Protein AF-A0A940WEL1-F1 (afdb_monomer)

Secondary structure (DSSP, 8-state):
--HHHHHHHHHHHHHHTT-HHHHHHHHHHHHHHHHHHHHHHHTTSS-TTPPPPHHHHHHHHHHHHHHHHHHHHHHHHTT-HHHHHHHHHHHHHHHTTS-HHHHH---S--------------------------------------

Solvent-accessible surface area (backbone atoms only — not comparable to full-atom values): 9264 Å² total; per-residue (Å²): 134,57,68,72,57,50,49,55,50,50,32,52,48,23,58,73,69,65,36,64,58,53,30,50,41,37,50,51,50,56,48,52,49,51,51,50,42,52,50,34,34,71,71,66,78,37,61,89,89,58,76,77,53,65,71,57,48,50,51,51,53,49,52,53,44,51,54,39,56,54,48,28,56,52,26,50,75,69,73,35,58,75,58,24,56,50,42,52,53,32,39,59,57,54,51,75,75,46,60,74,76,59,77,80,63,72,90,70,88,81,80,87,77,83,76,77,87,78,84,84,78,87,85,78,86,82,86,80,80,85,86,81,81,83,86,86,82,87,77,92,82,88,80,81,89,135

Radius of gyration: 25.68 Å; Cα contacts (8 Å, |Δi|>4): 87; chains: 1; bounding box: 62×49×75 Å

Sequence (146 aa):
MGLKEQLQREMQTAAKERSSLALSALRMAVAAIRNREIEAVTRKEMPKGGTLPEEAILKVIATMVKQRRESIALYLQGNRPELAAKEEGEIAVLERFLPKDLGESSVRHGPCHESPHAEGGGPGRRQGGERDGQAPSCGIAVPGAA

Nearest PDB structures (foldseek):
  8xjg-assembly1_A  TM=9.424E-01  e=4.310E-05  Vibrio parahaemolyticus
  8xje-assembly3_C  TM=9.010E-01  e=5.629E-05  Campylobacter jejuni
  8xje-assembly1_A  TM=9.047E-01  e=5.938E-05  Campylobacter jejuni
  8xje-assembly4_D  TM=8.994E-01  e=6.608E-05  Campylobacter jejuni
  1ng6-assembly1_A  TM=9.298E-01  e=7.316E-04  Bacillus subtilis

Mean predicted aligned error: 14.6 Å

Structure (mmCIF, N/CA/C/O backbone):
data_AF-A0A940WEL1-F1
#
_entry.id   AF-A0A940WEL1-F1
#
loop_
_atom_site.group_PDB
_atom_site.id
_atom_site.type_symbol
_atom_site.label_atom_id
_atom_site.label_alt_id
_atom_site.label_comp_id
_atom_site.label_asym_id
_atom_site.label_entity_id
_atom_site.label_seq_id
_atom_site.pdbx_PDB_ins_code
_atom_site.Cartn_x
_atom_site.Cartn_y
_atom_site.Cartn_z
_atom_site.occupancy
_atom_site.B_iso_or_equiv
_atom_site.auth_seq_id
_atom_site.auth_comp_id
_atom_site.auth_asym_id
_atom_site.auth_atom_id
_atom_site.pdbx_PDB_model_num
ATOM 1 N N . MET A 1 1 ? -8.054 6.094 -20.162 1.00 57.31 1 MET A N 1
ATOM 2 C CA . MET A 1 1 ? -7.315 6.692 -19.026 1.00 57.31 1 MET A CA 1
ATOM 3 C C . MET A 1 1 ? -6.747 5.542 -18.223 1.00 57.31 1 MET A C 1
ATOM 5 O O . MET A 1 1 ? -7.514 4.632 -17.947 1.00 57.31 1 MET A O 1
ATOM 9 N N . GLY A 1 2 ? -5.449 5.543 -17.918 1.00 82.69 2 GLY A N 1
ATOM 10 C CA . GLY A 1 2 ? -4.821 4.421 -17.211 1.00 82.69 2 GLY A CA 1
ATOM 11 C C . GLY A 1 2 ? -5.139 4.409 -15.714 1.00 82.69 2 GLY A C 1
ATOM 12 O O . GLY A 1 2 ? -5.346 5.466 -15.110 1.00 82.69 2 GLY A O 1
ATOM 13 N N . LEU A 1 3 ? -5.116 3.226 -15.101 1.00 86.50 3 LEU A N 1
ATOM 14 C CA . LEU A 1 3 ? -5.416 3.015 -13.677 1.00 86.50 3 LEU A CA 1
ATOM 15 C C . LEU A 1 3 ? -4.587 3.904 -12.723 1.00 86.50 3 LEU A C 1
ATOM 17 O O . LEU A 1 3 ? -5.108 4.463 -11.757 1.00 86.50 3 LEU A O 1
ATOM 21 N N . LYS A 1 4 ? -3.298 4.116 -13.024 1.00 85.81 4 LYS A N 1
ATOM 22 C CA . LYS A 1 4 ? -2.409 5.022 -12.264 1.00 85.81 4 LYS A CA 1
ATOM 23 C C . LYS A 1 4 ? -2.940 6.455 -12.223 1.00 85.81 4 LYS A C 1
ATOM 25 O O . LYS A 1 4 ? -2.857 7.128 -11.198 1.00 85.81 4 LYS A O 1
ATOM 30 N N . GLU A 1 5 ? -3.470 6.926 -13.344 1.00 88.56 5 GLU A N 1
ATOM 31 C CA . GLU A 1 5 ? -3.986 8.283 -13.471 1.00 88.56 5 GLU A CA 1
ATOM 32 C C . GLU A 1 5 ? -5.339 8.429 -12.765 1.00 88.56 5 GLU A C 1
ATOM 34 O O . GLU A 1 5 ? -5.597 9.454 -12.138 1.00 88.56 5 GLU A O 1
ATOM 39 N N . GLN A 1 6 ? -6.172 7.382 -12.783 1.00 89.44 6 GLN A N 1
ATOM 40 C CA . GLN A 1 6 ? -7.408 7.331 -11.996 1.00 89.44 6 GLN A CA 1
ATOM 41 C C . GLN A 1 6 ? -7.121 7.449 -10.493 1.00 89.44 6 GLN A C 1
ATOM 43 O O . GLN A 1 6 ? -7.701 8.309 -9.835 1.00 89.44 6 GLN A O 1
ATOM 48 N N . LEU A 1 7 ? -6.157 6.685 -9.965 1.00 89.88 7 LEU A N 1
ATOM 49 C CA . LEU A 1 7 ? -5.740 6.777 -8.558 1.00 89.88 7 LEU A CA 1
ATOM 50 C C . LEU A 1 7 ? -5.268 8.187 -8.174 1.00 89.88 7 LEU A C 1
ATOM 52 O O . LEU A 1 7 ? -5.583 8.682 -7.093 1.00 89.88 7 LEU A O 1
ATOM 56 N N . GLN A 1 8 ? -4.535 8.864 -9.061 1.00 90.38 8 GLN A N 1
ATOM 57 C CA . GLN A 1 8 ? -4.076 10.235 -8.821 1.00 90.38 8 GLN A CA 1
ATOM 58 C C . GLN A 1 8 ? -5.214 11.259 -8.821 1.00 90.38 8 GLN A C 1
ATOM 60 O O . GLN A 1 8 ? -5.151 12.232 -8.064 1.00 90.38 8 GLN A O 1
ATOM 65 N N . ARG A 1 9 ? -6.242 11.072 -9.656 1.00 91.19 9 ARG A N 1
ATOM 66 C CA . ARG A 1 9 ? -7.443 11.921 -9.643 1.00 91.19 9 ARG A CA 1
ATOM 67 C C . ARG A 1 9 ? -8.241 11.700 -8.366 1.00 91.19 9 ARG A C 1
ATOM 69 O O . ARG A 1 9 ? -8.541 12.669 -7.679 1.00 91.19 9 ARG A O 1
ATOM 76 N N . GLU A 1 10 ? -8.487 10.447 -8.000 1.00 90.62 10 GLU A N 1
ATOM 77 C CA . GLU A 1 10 ? -9.212 10.095 -6.775 1.00 90.62 10 GLU A CA 1
ATOM 78 C C . GLU A 1 10 ? -8.487 10.598 -5.525 1.00 90.62 10 GLU A C 1
ATOM 80 O O . GLU A 1 10 ? -9.119 11.109 -4.607 1.00 90.62 10 GLU A O 1
ATOM 85 N N . MET A 1 11 ? -7.150 10.572 -5.509 1.00 91.00 11 MET A N 1
ATOM 86 C CA . MET A 1 11 ? -6.367 11.164 -4.420 1.00 91.00 11 MET A CA 1
ATOM 87 C C . MET A 1 11 ? -6.636 12.671 -4.277 1.00 91.00 11 MET A C 1
ATOM 89 O O . MET A 1 11 ? -6.732 13.184 -3.161 1.00 91.00 11 MET A O 1
ATOM 93 N N . GLN A 1 12 ? -6.754 13.394 -5.394 1.00 90.19 12 GLN A N 1
ATOM 94 C CA . GLN A 1 12 ? -7.088 14.820 -5.382 1.00 90.19 12 GLN A CA 1
ATOM 95 C C . GLN A 1 12 ? -8.541 15.058 -4.963 1.00 90.19 12 GLN A C 1
ATOM 97 O O . GLN A 1 12 ? -8.807 16.012 -4.234 1.00 90.19 12 GLN A O 1
ATOM 102 N N . THR A 1 13 ? -9.470 14.198 -5.380 1.00 91.44 13 THR A N 1
ATOM 103 C CA . THR A 1 13 ? -10.868 14.233 -4.929 1.00 91.44 13 THR A CA 1
ATOM 104 C C . THR A 1 13 ? -10.951 14.017 -3.419 1.00 91.44 13 THR A C 1
ATOM 106 O O . THR A 1 13 ? -11.496 14.865 -2.721 1.00 91.44 13 THR A O 1
ATOM 109 N N . ALA A 1 14 ? -10.291 12.987 -2.885 1.00 91.19 14 ALA A N 1
ATOM 110 C CA . ALA A 1 14 ? -10.242 12.710 -1.451 1.00 91.19 14 ALA A CA 1
ATOM 111 C C . ALA A 1 14 ? -9.639 13.875 -0.644 1.00 91.19 14 ALA A C 1
ATOM 113 O O . ALA A 1 14 ? -10.087 14.167 0.467 1.00 91.19 14 ALA A O 1
ATOM 114 N N . ALA A 1 15 ? -8.655 14.585 -1.211 1.00 89.94 15 ALA A N 1
ATOM 115 C CA . ALA A 1 15 ? -8.100 15.795 -0.607 1.00 89.94 15 ALA A CA 1
ATOM 116 C C . ALA A 1 15 ? -9.121 16.941 -0.531 1.00 89.94 15 ALA A C 1
ATOM 118 O O . ALA A 1 15 ? -9.157 17.659 0.468 1.00 89.94 15 ALA A O 1
ATOM 119 N N . LYS A 1 16 ? -9.960 17.099 -1.561 1.00 91.12 16 LYS A N 1
ATOM 120 C CA . LYS A 1 16 ? -11.034 18.104 -1.595 1.00 91.12 16 LYS A CA 1
ATOM 121 C C . LYS A 1 16 ? -12.167 17.757 -0.634 1.00 91.12 16 LYS A C 1
ATOM 123 O O . LYS A 1 16 ? -12.646 18.634 0.075 1.00 91.12 16 LYS A O 1
ATOM 128 N N . GLU A 1 17 ? -12.538 16.483 -0.562 1.00 91.62 17 GLU A N 1
ATOM 129 C CA . GLU A 1 17 ? -13.572 15.970 0.346 1.00 91.62 17 GLU A CA 1
ATOM 130 C C . GLU A 1 17 ? -13.106 15.891 1.808 1.00 91.62 17 GLU A C 1
ATOM 132 O O . GLU A 1 17 ? -13.892 15.559 2.690 1.00 91.62 17 GLU A O 1
ATOM 137 N N . ARG A 1 18 ? -11.828 16.203 2.084 1.00 89.25 18 ARG A N 1
ATOM 138 C CA . ARG A 1 18 ? -11.197 16.089 3.412 1.00 89.25 18 ARG A CA 1
ATOM 139 C C . ARG A 1 18 ? -11.354 14.697 4.033 1.00 89.25 18 ARG A C 1
ATOM 141 O O . ARG A 1 18 ? -11.316 14.547 5.253 1.00 89.25 18 ARG A O 1
ATOM 148 N N . SER A 1 19 ? -11.465 13.671 3.192 1.00 89.31 19 SER A N 1
ATOM 149 C CA . SER A 1 19 ? -11.511 12.282 3.631 1.00 89.31 19 SER A CA 1
ATOM 150 C C . SER A 1 19 ? -10.095 11.819 3.961 1.00 89.31 19 SER A C 1
ATOM 152 O O . SER A 1 19 ? -9.344 11.383 3.088 1.00 89.31 19 SER A O 1
ATOM 154 N N . SER A 1 20 ? -9.699 11.966 5.228 1.00 88.56 20 SER A N 1
ATOM 155 C CA . SER A 1 20 ? -8.351 11.632 5.709 1.00 88.56 20 SER A CA 1
ATOM 156 C C . SER A 1 20 ? -7.993 10.164 5.474 1.00 88.56 20 SER A C 1
ATOM 158 O O . SER A 1 20 ? -6.862 9.874 5.091 1.00 88.56 20 SER A O 1
ATOM 160 N N . LEU A 1 21 ? -8.969 9.270 5.640 1.00 89.56 21 LEU A N 1
ATOM 161 C CA . LEU A 1 21 ? -8.827 7.832 5.442 1.00 89.56 21 LEU A CA 1
ATOM 162 C C . LEU A 1 21 ? -8.640 7.472 3.961 1.00 89.56 21 LEU A C 1
ATOM 164 O O . LEU A 1 21 ? -7.708 6.754 3.603 1.00 89.56 21 LEU A O 1
ATOM 168 N N . ALA A 1 22 ? -9.487 7.992 3.067 1.00 89.06 22 ALA A N 1
ATOM 169 C CA . ALA A 1 22 ? -9.335 7.708 1.639 1.00 89.06 22 ALA A CA 1
ATOM 170 C C . ALA A 1 22 ? -8.027 8.300 1.100 1.00 89.06 22 ALA A C 1
ATOM 172 O O . ALA A 1 22 ? -7.314 7.675 0.318 1.00 89.06 22 ALA A O 1
ATOM 173 N N . LEU A 1 23 ? -7.667 9.492 1.571 1.00 92.56 23 LEU A N 1
ATOM 174 C CA . LEU A 1 23 ? -6.434 10.160 1.192 1.00 92.56 23 LEU A CA 1
ATOM 175 C C . LEU A 1 23 ? -5.181 9.425 1.695 1.00 92.56 23 LEU A C 1
ATOM 177 O O . LEU A 1 23 ? -4.204 9.364 0.944 1.00 92.56 23 LEU A O 1
ATOM 181 N N . SER A 1 24 ? -5.180 8.852 2.908 1.00 90.81 24 SER A N 1
ATOM 182 C CA . SER A 1 24 ? -4.062 8.016 3.377 1.00 90.81 24 SER A CA 1
ATOM 183 C C . SER A 1 24 ? -3.922 6.758 2.524 1.00 90.81 24 SER A C 1
ATOM 185 O O . SER A 1 24 ? -2.832 6.504 2.002 1.00 90.81 24 SER A O 1
ATOM 187 N N . ALA A 1 25 ? -5.024 6.039 2.294 1.00 91.19 25 ALA A N 1
ATOM 188 C CA . ALA A 1 25 ? -5.041 4.822 1.486 1.00 91.19 25 ALA A CA 1
ATOM 189 C C . ALA A 1 25 ? -4.527 5.072 0.057 1.00 91.19 25 ALA A C 1
ATOM 191 O O . ALA A 1 25 ? -3.632 4.372 -0.422 1.00 91.19 25 ALA A O 1
ATOM 192 N N . LEU A 1 26 ? -5.027 6.121 -0.605 1.00 92.44 26 LEU A N 1
ATOM 193 C CA . LEU A 1 26 ? -4.656 6.466 -1.980 1.00 92.44 26 LEU A CA 1
ATOM 194 C C . LEU A 1 26 ? -3.202 6.942 -2.095 1.00 92.44 26 LEU A C 1
ATOM 196 O O . LEU A 1 26 ? -2.507 6.566 -3.040 1.00 92.44 26 LEU A O 1
ATOM 200 N N . ARG A 1 27 ? -2.693 7.716 -1.125 1.00 91.94 27 ARG A N 1
ATOM 201 C CA . ARG A 1 27 ? -1.269 8.104 -1.095 1.00 91.94 27 ARG A CA 1
ATOM 202 C C . ARG A 1 27 ? -0.359 6.894 -0.949 1.00 91.94 27 ARG A C 1
ATOM 204 O O . ARG A 1 27 ? 0.632 6.793 -1.672 1.00 91.94 27 ARG A O 1
ATOM 211 N N . MET A 1 28 ? -0.714 5.978 -0.051 1.00 90.75 28 MET A N 1
ATOM 212 C CA . MET A 1 28 ? 0.019 4.728 0.128 1.00 90.75 28 MET A CA 1
ATOM 213 C C . MET A 1 28 ? -0.022 3.877 -1.143 1.00 90.75 28 MET A C 1
ATOM 215 O O . MET A 1 28 ? 1.000 3.312 -1.518 1.00 90.75 28 MET A O 1
ATOM 219 N N . ALA A 1 29 ? -1.156 3.834 -1.849 1.00 91.62 29 ALA A N 1
ATOM 220 C CA . ALA A 1 29 ? -1.275 3.093 -3.104 1.00 91.62 29 ALA A CA 1
ATOM 221 C C . ALA A 1 29 ? -0.347 3.652 -4.189 1.00 91.62 29 ALA A C 1
ATOM 223 O O . ALA A 1 29 ? 0.413 2.908 -4.809 1.00 91.62 29 ALA A O 1
ATOM 224 N N . VAL A 1 30 ? -0.332 4.975 -4.374 1.00 91.69 30 VAL A N 1
ATOM 225 C CA . VAL A 1 30 ? 0.575 5.631 -5.330 1.00 91.69 30 VAL A CA 1
ATOM 226 C C . VAL A 1 30 ? 2.042 5.404 -4.953 1.00 91.69 30 VAL A C 1
ATOM 228 O O . VAL A 1 30 ? 2.871 5.171 -5.835 1.00 91.69 30 VAL A O 1
ATOM 231 N N . ALA A 1 31 ? 2.375 5.443 -3.660 1.00 92.56 31 ALA A N 1
ATOM 232 C CA . ALA A 1 31 ? 3.724 5.156 -3.180 1.00 92.56 31 ALA A CA 1
ATOM 233 C C . ALA A 1 31 ? 4.132 3.698 -3.443 1.00 92.56 31 ALA A C 1
ATOM 235 O O . ALA A 1 31 ? 5.222 3.459 -3.956 1.00 92.56 31 ALA A O 1
ATOM 236 N N . ALA A 1 32 ? 3.252 2.731 -3.179 1.00 91.44 32 ALA A N 1
ATOM 237 C CA . ALA A 1 32 ? 3.513 1.317 -3.433 1.00 91.44 32 ALA A CA 1
ATOM 238 C C . ALA A 1 32 ? 3.734 1.024 -4.925 1.00 91.44 32 ALA A C 1
ATOM 240 O O . ALA A 1 32 ? 4.641 0.273 -5.278 1.00 91.44 32 ALA A O 1
ATOM 241 N N . ILE A 1 33 ? 2.965 1.668 -5.809 1.00 90.81 33 ILE A N 1
ATOM 242 C CA . ILE A 1 33 ? 3.162 1.570 -7.262 1.00 90.81 33 ILE A CA 1
ATOM 243 C C . ILE A 1 33 ? 4.552 2.088 -7.643 1.00 90.81 33 ILE A C 1
ATOM 245 O O . ILE A 1 33 ? 5.282 1.404 -8.354 1.00 90.81 33 ILE A O 1
ATOM 249 N N . ARG A 1 34 ? 4.957 3.258 -7.131 1.00 89.94 34 ARG A N 1
ATOM 250 C CA . ARG A 1 34 ? 6.301 3.812 -7.375 1.00 89.94 34 ARG A CA 1
ATOM 251 C C . ARG A 1 34 ? 7.408 2.910 -6.835 1.00 89.94 34 ARG A C 1
ATOM 253 O O . ARG A 1 34 ? 8.409 2.709 -7.513 1.00 89.94 34 ARG A O 1
ATOM 260 N N . ASN A 1 35 ? 7.226 2.339 -5.647 1.00 90.81 35 ASN A N 1
ATOM 261 C CA . ASN A 1 35 ? 8.179 1.386 -5.080 1.00 90.81 35 ASN A CA 1
ATOM 262 C C . ASN A 1 35 ? 8.323 0.166 -5.992 1.00 90.81 35 ASN A C 1
ATOM 264 O O . ASN A 1 35 ? 9.441 -0.241 -6.292 1.00 90.81 35 ASN A O 1
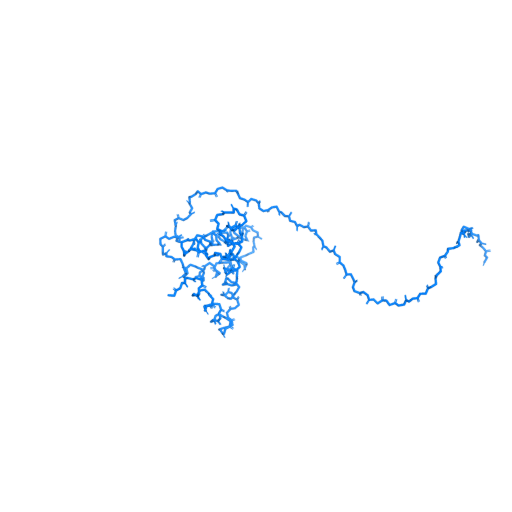ATOM 268 N N . ARG A 1 36 ? 7.209 -0.350 -6.523 1.00 90.25 36 ARG A N 1
ATOM 269 C CA . ARG A 1 36 ? 7.231 -1.462 -7.473 1.00 90.25 36 ARG A CA 1
ATOM 270 C C . ARG A 1 36 ? 7.898 -1.089 -8.803 1.00 90.25 36 ARG A C 1
ATOM 272 O O . ARG A 1 36 ? 8.609 -1.920 -9.363 1.00 90.25 36 ARG A O 1
ATOM 279 N N . GLU A 1 37 ? 7.729 0.146 -9.288 1.00 88.50 37 GLU A N 1
ATOM 280 C CA .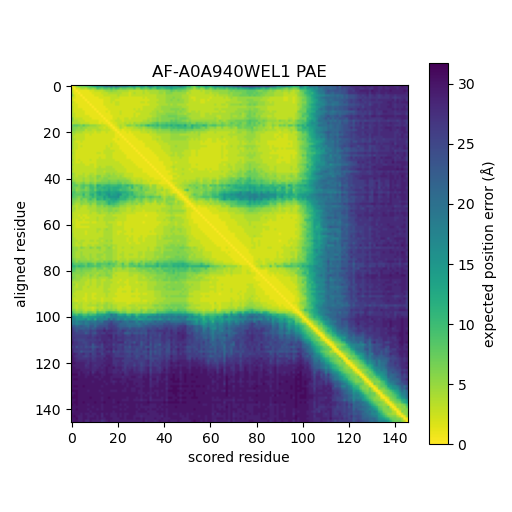 GLU A 1 37 ? 8.460 0.672 -10.458 1.00 88.50 37 GLU A CA 1
ATOM 281 C C . GLU A 1 37 ? 9.974 0.652 -10.194 1.00 88.50 37 GLU A C 1
ATOM 283 O O . GLU A 1 37 ? 10.740 0.139 -11.009 1.00 88.50 37 GLU A O 1
ATOM 288 N N . ILE A 1 38 ? 10.403 1.153 -9.032 1.00 89.12 38 ILE A N 1
ATOM 289 C CA . ILE A 1 38 ? 11.815 1.185 -8.624 1.00 89.12 38 ILE A CA 1
ATOM 290 C C . ILE A 1 38 ? 12.380 -0.231 -8.481 1.00 89.12 38 ILE A C 1
ATOM 292 O O . ILE A 1 38 ? 13.484 -0.498 -8.957 1.00 89.12 38 ILE A O 1
ATOM 296 N N . GLU A 1 39 ? 11.641 -1.152 -7.863 1.00 89.62 39 GLU A N 1
ATOM 297 C CA . GLU A 1 39 ? 12.051 -2.550 -7.732 1.00 89.62 39 GLU A CA 1
ATOM 298 C C . GLU A 1 39 ? 12.226 -3.234 -9.089 1.00 89.62 39 GLU A C 1
ATOM 300 O O . GLU A 1 39 ? 13.236 -3.903 -9.301 1.00 89.62 39 GLU A O 1
ATOM 305 N N . ALA A 1 40 ? 11.274 -3.058 -10.011 1.00 88.19 40 ALA A N 1
ATOM 306 C CA . ALA A 1 40 ? 11.340 -3.647 -11.349 1.00 88.19 40 ALA A CA 1
ATOM 307 C C . ALA A 1 40 ? 12.546 -3.112 -12.138 1.00 88.19 40 ALA A C 1
ATOM 309 O O . ALA A 1 40 ? 13.264 -3.868 -12.794 1.00 88.19 40 ALA A O 1
ATOM 310 N N . VAL A 1 41 ? 12.830 -1.812 -12.009 1.00 87.75 41 VAL A N 1
ATOM 311 C CA . VAL A 1 41 ? 14.038 -1.193 -12.571 1.00 87.75 41 VAL A CA 1
ATOM 312 C C . VAL A 1 41 ? 15.306 -1.760 -11.928 1.00 87.75 41 VAL A C 1
ATOM 314 O O . VAL A 1 41 ? 16.265 -2.087 -12.626 1.00 87.75 41 VAL A O 1
ATOM 317 N N . THR A 1 42 ? 15.316 -1.917 -10.604 1.00 88.81 42 THR A N 1
ATOM 318 C CA . THR A 1 42 ? 16.471 -2.431 -9.849 1.00 88.81 42 THR A CA 1
ATOM 319 C C . THR A 1 42 ? 16.770 -3.893 -10.191 1.00 88.81 42 THR A C 1
ATOM 321 O O . THR A 1 42 ? 17.933 -4.256 -10.359 1.00 88.81 42 THR A O 1
ATOM 324 N N . ARG A 1 43 ? 15.735 -4.721 -10.391 1.00 90.06 43 ARG A N 1
ATOM 325 C CA . ARG A 1 43 ? 15.860 -6.116 -10.852 1.00 90.06 43 ARG A CA 1
ATOM 326 C C . ARG A 1 43 ? 16.170 -6.261 -12.344 1.00 90.06 43 ARG A C 1
ATOM 328 O O . ARG A 1 43 ? 16.317 -7.385 -12.809 1.00 90.06 43 ARG A O 1
ATOM 335 N N . LYS A 1 44 ? 16.305 -5.157 -13.091 1.00 85.94 44 LYS A N 1
ATOM 336 C CA . LYS A 1 44 ? 16.481 -5.146 -14.556 1.00 85.94 44 LYS A CA 1
ATOM 337 C C . LYS A 1 44 ? 15.313 -5.791 -15.323 1.00 85.94 44 LYS A C 1
ATOM 339 O O . LYS A 1 44 ? 15.482 -6.180 -16.473 1.00 85.94 44 LYS A O 1
ATOM 344 N N . GLU A 1 45 ? 14.131 -5.866 -14.713 1.00 84.06 45 GLU A N 1
ATOM 345 C CA . GLU A 1 45 ? 12.887 -6.307 -15.365 1.00 84.06 45 GLU A CA 1
ATOM 346 C C . GLU A 1 45 ? 12.302 -5.197 -16.256 1.00 84.06 45 GLU A C 1
ATOM 348 O O . GLU A 1 45 ? 11.518 -5.470 -17.161 1.00 84.06 45 GLU A O 1
ATOM 353 N N . MET A 1 46 ? 12.686 -3.937 -16.009 1.00 83.38 46 MET A N 1
ATOM 354 C CA . MET A 1 46 ? 12.185 -2.766 -16.728 1.00 83.38 46 MET A CA 1
ATOM 355 C C . MET A 1 46 ? 13.279 -1.691 -16.902 1.00 83.38 46 MET A C 1
ATOM 357 O O . MET A 1 46 ? 14.095 -1.498 -15.997 1.00 83.38 46 MET A O 1
ATOM 361 N N . PRO A 1 47 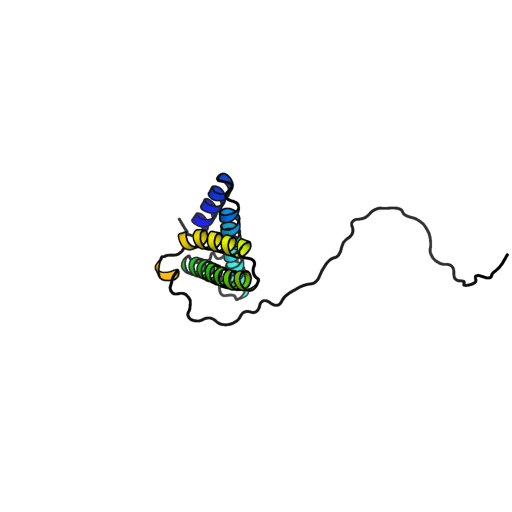? 13.323 -0.952 -18.030 1.00 82.81 47 PRO A N 1
ATOM 362 C CA . PRO A 1 47 ? 14.235 0.180 -18.189 1.00 82.81 47 PRO A CA 1
ATOM 363 C C . PRO A 1 47 ? 13.888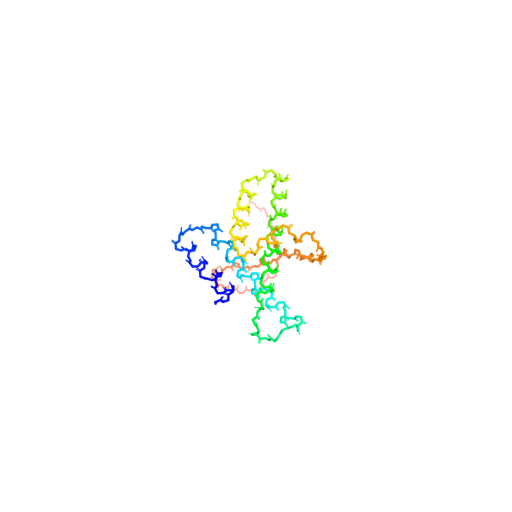 1.339 -17.243 1.00 82.81 47 PRO A C 1
ATOM 365 O O . PRO A 1 47 ? 12.736 1.532 -16.847 1.00 82.81 47 PRO A O 1
ATOM 368 N N . LYS A 1 48 ? 14.893 2.162 -16.914 1.00 78.50 48 LYS A N 1
ATOM 369 C CA . LYS A 1 48 ? 14.699 3.395 -16.135 1.00 78.50 48 LYS A CA 1
ATOM 370 C C . LYS A 1 48 ? 13.692 4.307 -16.845 1.00 78.50 48 LYS A C 1
ATOM 372 O O . LYS A 1 48 ? 13.882 4.639 -18.009 1.00 78.50 48 LYS A O 1
ATOM 377 N N . GLY A 1 49 ? 12.643 4.714 -16.130 1.00 75.38 49 GLY A N 1
ATOM 378 C CA . GLY A 1 49 ? 11.551 5.523 -16.685 1.00 75.38 49 GLY A CA 1
ATOM 379 C C . GLY A 1 49 ? 10.420 4.714 -17.331 1.00 75.38 49 GLY A C 1
ATOM 380 O O . GLY A 1 49 ? 9.464 5.310 -17.820 1.00 75.38 49 GLY A O 1
ATOM 381 N N . GLY A 1 50 ? 10.492 3.378 -17.314 1.00 75.69 50 GLY A N 1
ATOM 382 C CA . GLY A 1 50 ? 9.364 2.526 -17.682 1.00 75.69 50 GLY A CA 1
ATOM 383 C C . GLY A 1 50 ? 8.177 2.715 -16.731 1.00 75.69 50 GLY A C 1
ATOM 384 O O . GLY A 1 50 ? 8.352 2.995 -15.545 1.00 75.69 50 GLY A O 1
ATOM 385 N N . THR A 1 51 ? 6.963 2.578 -17.263 1.00 80.56 51 THR A N 1
ATOM 386 C CA . THR A 1 51 ? 5.718 2.637 -16.482 1.00 80.56 51 THR A CA 1
ATOM 387 C C . THR A 1 51 ? 5.200 1.224 -16.257 1.00 80.56 51 THR A C 1
ATOM 389 O O . THR A 1 51 ? 5.207 0.416 -17.186 1.00 80.56 51 THR A O 1
ATOM 392 N N . LEU A 1 52 ? 4.730 0.925 -15.042 1.00 84.69 52 LEU A N 1
ATOM 393 C CA . LEU A 1 52 ? 4.113 -0.371 -14.760 1.00 84.69 52 LEU A CA 1
ATOM 394 C C . LEU A 1 52 ? 2.858 -0.582 -15.623 1.00 84.69 52 LEU A C 1
ATOM 396 O O . LEU A 1 52 ? 2.019 0.322 -15.697 1.00 84.69 52 LEU A O 1
ATOM 400 N N . PRO A 1 53 ? 2.681 -1.776 -16.215 1.00 87.56 53 PRO A N 1
ATOM 401 C CA . PRO A 1 53 ? 1.430 -2.128 -16.870 1.00 87.56 53 PRO A CA 1
ATOM 402 C C . PRO A 1 53 ? 0.295 -2.216 -15.843 1.00 87.56 53 PRO A C 1
ATOM 404 O O . PRO A 1 53 ? 0.521 -2.480 -14.657 1.00 87.56 53 PRO A O 1
ATOM 407 N N . GLU A 1 54 ? -0.942 -2.038 -16.302 1.00 87.06 54 GLU A N 1
ATOM 408 C CA . GLU A 1 54 ? -2.127 -2.001 -15.433 1.00 87.06 54 GLU A CA 1
ATOM 409 C C . GLU A 1 54 ? -2.296 -3.288 -14.616 1.00 87.06 54 GLU A C 1
ATOM 411 O O . GLU A 1 54 ? -2.589 -3.227 -13.424 1.00 87.06 54 GLU A O 1
ATOM 416 N N . GLU A 1 55 ? -1.990 -4.447 -15.199 1.00 86.19 55 GLU A N 1
ATOM 417 C CA . GLU A 1 55 ? -2.002 -5.733 -14.492 1.00 86.19 55 GLU A CA 1
ATOM 418 C C . GLU A 1 55 ? -1.048 -5.765 -13.292 1.00 86.19 55 GLU A C 1
ATOM 420 O O . GLU A 1 55 ? -1.363 -6.329 -12.242 1.00 86.19 55 GLU A O 1
ATOM 425 N N . ALA A 1 56 ? 0.131 -5.155 -13.425 1.00 87.31 56 ALA A N 1
ATOM 426 C CA . ALA A 1 56 ? 1.090 -5.094 -12.333 1.00 87.31 56 ALA A CA 1
ATOM 427 C C . ALA A 1 56 ? 0.626 -4.120 -11.242 1.00 87.31 56 ALA A C 1
ATOM 429 O O . ALA A 1 56 ? 0.824 -4.395 -10.061 1.00 87.31 56 ALA A O 1
ATOM 430 N N . ILE A 1 57 ? -0.047 -3.028 -11.618 1.00 89.56 57 ILE A N 1
ATOM 431 C CA . ILE A 1 57 ? -0.677 -2.103 -10.667 1.00 89.56 57 ILE A CA 1
ATOM 432 C C . ILE A 1 57 ? -1.775 -2.821 -9.872 1.00 89.56 57 ILE A C 1
ATOM 434 O O . ILE A 1 57 ? -1.791 -2.732 -8.646 1.00 89.56 57 ILE A O 1
ATOM 438 N N . LEU A 1 58 ? -2.639 -3.590 -10.540 1.00 89.44 58 LEU A N 1
ATOM 439 C CA . LEU A 1 58 ? -3.674 -4.392 -9.878 1.00 89.44 58 LEU A CA 1
ATOM 440 C C . LEU A 1 58 ? -3.069 -5.377 -8.869 1.00 89.44 58 LEU A C 1
ATOM 442 O O . LEU A 1 58 ? -3.553 -5.476 -7.742 1.00 89.44 58 LEU A O 1
ATOM 446 N N . LYS A 1 59 ? -1.964 -6.046 -9.225 1.00 89.06 59 LYS A N 1
ATOM 447 C CA . LYS A 1 59 ? -1.231 -6.931 -8.301 1.00 89.06 59 LYS A CA 1
ATOM 448 C C . LYS A 1 59 ? -0.691 -6.186 -7.079 1.00 89.06 59 LYS A C 1
ATOM 450 O O . LYS A 1 59 ? -0.751 -6.719 -5.975 1.00 89.06 59 LYS A O 1
ATOM 455 N N . VAL A 1 60 ? -0.186 -4.961 -7.246 1.00 90.62 60 VAL A N 1
ATOM 456 C CA . VAL A 1 60 ? 0.275 -4.132 -6.116 1.00 90.62 60 VAL A CA 1
ATOM 457 C C . VAL A 1 60 ? -0.886 -3.808 -5.174 1.00 90.62 60 VAL A C 1
ATOM 459 O O . VAL A 1 60 ? -0.755 -4.011 -3.968 1.00 90.62 60 VAL A O 1
ATOM 462 N N . ILE A 1 61 ? -2.032 -3.373 -5.707 1.00 90.38 61 ILE A N 1
ATOM 463 C CA . ILE A 1 61 ? -3.220 -3.054 -4.898 1.00 90.38 61 ILE A CA 1
ATOM 464 C C . ILE A 1 61 ? -3.732 -4.308 -4.172 1.00 90.38 61 ILE A C 1
ATOM 466 O O . ILE A 1 61 ? -4.022 -4.248 -2.979 1.00 90.38 61 ILE A O 1
ATOM 470 N N . ALA A 1 62 ? -3.772 -5.461 -4.844 1.00 89.25 62 ALA A N 1
ATOM 471 C CA . ALA A 1 62 ? -4.177 -6.726 -4.230 1.00 89.25 62 ALA A CA 1
ATOM 472 C C . ALA A 1 62 ? -3.256 -7.131 -3.062 1.00 89.25 62 ALA A C 1
ATOM 474 O O . ALA A 1 62 ? -3.737 -7.505 -1.990 1.00 89.25 62 ALA A O 1
ATOM 475 N N . THR A 1 63 ? -1.936 -6.999 -3.227 1.00 90.00 63 THR A N 1
ATOM 476 C CA . THR A 1 63 ? -0.965 -7.247 -2.147 1.00 90.00 63 THR A CA 1
ATOM 477 C C . THR A 1 63 ? -1.179 -6.294 -0.972 1.00 90.00 63 THR A C 1
ATOM 479 O O . THR A 1 63 ? -1.154 -6.722 0.179 1.00 90.00 63 THR A O 1
ATOM 482 N N . MET A 1 64 ? -1.451 -5.016 -1.243 1.00 90.19 64 MET A N 1
ATOM 483 C CA . MET A 1 64 ? -1.736 -4.027 -0.203 1.00 90.19 64 MET A CA 1
ATOM 484 C C . MET A 1 64 ? -3.009 -4.335 0.590 1.00 90.19 64 MET A C 1
ATOM 486 O O . MET A 1 64 ? -3.033 -4.114 1.801 1.00 90.19 64 MET A O 1
ATOM 490 N N . VAL A 1 65 ? -4.061 -4.824 -0.071 1.00 90.75 65 VAL A N 1
ATOM 491 C CA . VAL A 1 65 ? -5.290 -5.269 0.603 1.00 90.75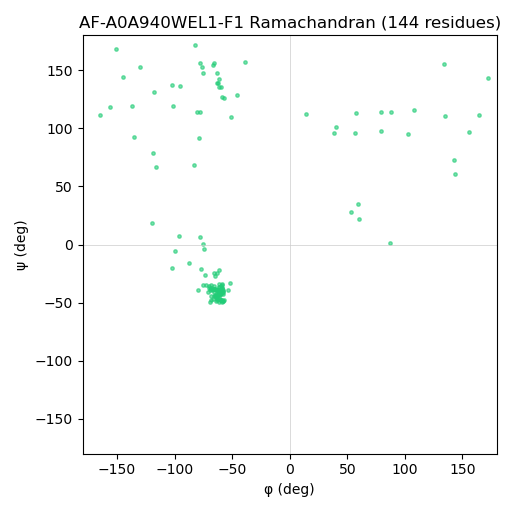 65 VAL A CA 1
ATOM 492 C C . VAL A 1 65 ? -4.985 -6.457 1.510 1.00 90.75 65 VAL A C 1
ATOM 494 O O . VAL A 1 65 ? -5.388 -6.459 2.671 1.00 90.75 65 VAL A O 1
ATOM 497 N N . LYS A 1 66 ? -4.210 -7.432 1.023 1.00 90.06 66 LYS A N 1
ATOM 498 C CA . LYS A 1 66 ? -3.801 -8.590 1.825 1.00 90.06 66 LYS A CA 1
ATOM 499 C C . LYS A 1 66 ? -3.022 -8.176 3.079 1.00 90.06 66 LYS A C 1
ATOM 501 O O . LYS A 1 66 ? -3.402 -8.585 4.170 1.00 90.06 66 LYS A O 1
ATOM 506 N N . GLN A 1 67 ? -2.012 -7.317 2.935 1.00 90.38 67 GLN A N 1
ATOM 507 C CA . GLN A 1 67 ? -1.210 -6.824 4.063 1.00 90.38 67 GLN A CA 1
ATOM 508 C C . GLN A 1 67 ? -2.069 -6.123 5.125 1.00 90.38 67 GLN A C 1
ATOM 510 O O . GLN A 1 67 ? -1.858 -6.321 6.316 1.00 90.38 67 GLN A O 1
ATOM 515 N N . ARG A 1 68 ? -3.080 -5.345 4.715 1.00 91.50 68 ARG A N 1
ATOM 516 C CA . ARG A 1 68 ? -4.014 -4.710 5.659 1.00 91.50 68 ARG A CA 1
ATOM 517 C C . ARG A 1 68 ? -4.923 -5.714 6.357 1.00 91.50 68 ARG A C 1
ATOM 519 O O . ARG A 1 68 ? -5.144 -5.581 7.555 1.00 91.50 68 ARG A O 1
ATOM 526 N N . ARG A 1 69 ? -5.413 -6.738 5.648 1.00 90.25 69 ARG A N 1
ATOM 527 C CA . ARG A 1 69 ? -6.187 -7.837 6.259 1.00 90.25 69 ARG A CA 1
ATOM 528 C C . ARG A 1 69 ? -5.363 -8.575 7.319 1.00 90.25 69 ARG A C 1
ATOM 530 O O . ARG A 1 69 ? -5.888 -8.905 8.378 1.00 90.25 69 ARG A O 1
ATOM 537 N N . GLU A 1 70 ? -4.072 -8.778 7.062 1.00 91.19 70 GLU A N 1
ATOM 538 C CA . GLU A 1 70 ? -3.138 -9.345 8.042 1.00 91.19 70 GLU A CA 1
ATOM 539 C C . GLU A 1 70 ? -2.948 -8.401 9.245 1.00 91.19 70 GLU A C 1
ATOM 541 O O . GLU A 1 70 ? -3.060 -8.843 10.388 1.00 91.19 70 GLU A O 1
ATOM 546 N N . SER A 1 71 ? -2.778 -7.092 9.017 1.00 89.62 71 SER A N 1
ATOM 547 C CA . SER A 1 71 ? -2.710 -6.090 10.094 1.00 89.62 71 SER A CA 1
ATOM 548 C C . SER A 1 71 ? -3.981 -6.030 10.946 1.00 89.62 71 SER A C 1
ATOM 550 O O . SER A 1 71 ? -3.884 -5.909 12.164 1.00 89.62 71 SER A O 1
ATOM 552 N N . ILE A 1 72 ? -5.168 -6.159 10.345 1.00 92.25 72 ILE A N 1
ATOM 553 C CA . ILE A 1 72 ? -6.447 -6.215 11.073 1.00 92.25 72 ILE A CA 1
ATOM 554 C C . ILE A 1 72 ? -6.442 -7.367 12.072 1.00 92.25 72 ILE A C 1
ATOM 556 O O . ILE A 1 72 ? -6.750 -7.155 13.244 1.00 92.25 72 ILE A O 1
ATOM 560 N N . ALA A 1 73 ? -6.051 -8.567 11.634 1.00 91.50 73 ALA A N 1
ATOM 561 C CA . ALA A 1 73 ? -5.987 -9.731 12.511 1.00 91.50 73 ALA A CA 1
ATOM 562 C C . ALA A 1 73 ? -5.036 -9.491 13.698 1.00 91.50 73 ALA A C 1
ATOM 564 O O . ALA A 1 73 ? -5.389 -9.792 14.839 1.00 91.50 73 ALA A O 1
ATOM 565 N N . LEU A 1 74 ? -3.877 -8.872 13.448 1.00 92.75 74 LEU A N 1
ATOM 566 C CA . LEU A 1 74 ? -2.910 -8.514 14.491 1.00 92.75 74 LEU A CA 1
ATOM 567 C C . LEU A 1 74 ? -3.452 -7.448 15.457 1.00 92.75 74 LEU A C 1
ATOM 569 O O . LEU A 1 74 ? -3.258 -7.560 16.667 1.00 92.75 74 LEU A O 1
ATOM 573 N N . TYR A 1 75 ? -4.162 -6.430 14.963 1.00 92.38 75 TYR A N 1
ATOM 574 C CA . TYR A 1 75 ? -4.765 -5.398 15.811 1.00 92.38 75 TYR A CA 1
ATOM 575 C C . TYR A 1 75 ? -5.912 -5.936 16.664 1.00 92.38 75 TYR A C 1
ATOM 577 O O . TYR A 1 75 ? -6.026 -5.562 17.833 1.00 92.38 75 TYR A O 1
ATOM 585 N N . LEU A 1 76 ? -6.725 -6.844 16.120 1.00 92.12 76 LEU A N 1
ATOM 586 C CA . LEU A 1 76 ? -7.763 -7.537 16.879 1.00 92.12 76 LEU A CA 1
ATOM 587 C C . LEU A 1 76 ? -7.150 -8.432 17.962 1.00 92.12 76 LEU A C 1
ATOM 589 O O . LEU A 1 76 ? -7.589 -8.378 19.108 1.00 92.12 76 LEU A O 1
ATOM 593 N N . GLN A 1 77 ? -6.086 -9.175 17.641 1.00 93.12 77 GLN A N 1
ATOM 594 C CA . GLN A 1 77 ? -5.345 -9.971 18.624 1.00 93.12 77 GLN A CA 1
ATOM 595 C C . GLN A 1 77 ? -4.721 -9.095 19.724 1.00 93.12 77 GLN A C 1
ATOM 597 O O . GLN A 1 77 ? -4.705 -9.479 20.891 1.00 93.12 77 GLN A O 1
ATOM 602 N N . GLY A 1 78 ? -4.242 -7.902 19.366 1.00 92.00 78 GLY A N 1
ATOM 603 C CA . GLY A 1 78 ? -3.710 -6.903 20.293 1.00 92.00 78 GLY A CA 1
ATOM 604 C C . GLY A 1 78 ? -4.769 -6.098 21.054 1.00 92.00 78 GLY A C 1
ATOM 605 O O . GLY A 1 78 ? -4.409 -5.146 21.745 1.00 92.00 78 GLY A O 1
ATOM 606 N N . ASN A 1 79 ? -6.057 -6.438 20.924 1.00 93.00 79 ASN A N 1
ATOM 607 C CA . ASN A 1 79 ? -7.180 -5.756 21.571 1.00 93.00 79 ASN A CA 1
ATOM 608 C C . ASN A 1 79 ? -7.296 -4.256 21.202 1.00 93.00 79 ASN A C 1
ATOM 610 O O . ASN A 1 79 ? -7.686 -3.428 22.026 1.00 93.00 79 ASN A O 1
ATOM 614 N N . ARG A 1 80 ? -6.949 -3.896 19.954 1.00 93.25 80 ARG A N 1
ATOM 615 C CA . ARG A 1 80 ? -7.011 -2.535 19.376 1.00 93.25 80 ARG A CA 1
ATOM 616 C C . ARG A 1 80 ? -8.016 -2.458 18.208 1.00 93.25 80 ARG A C 1
ATOM 618 O O . ARG A 1 80 ? -7.613 -2.233 17.064 1.00 93.25 80 ARG A O 1
ATOM 625 N N . PRO A 1 81 ? -9.330 -2.611 18.460 1.00 91.31 81 PRO A N 1
ATOM 626 C CA . PRO A 1 81 ? -10.350 -2.637 17.404 1.00 91.31 81 PRO A CA 1
ATOM 627 C C . PRO A 1 81 ? -10.499 -1.299 16.662 1.00 91.31 81 PRO A C 1
ATOM 629 O O . PRO A 1 81 ? -10.881 -1.276 15.497 1.00 91.31 81 PRO A O 1
ATOM 632 N N . GLU A 1 82 ? -10.139 -0.182 17.299 1.00 91.69 82 GLU A N 1
ATOM 633 C CA . GLU A 1 82 ? -10.118 1.150 16.678 1.00 91.69 82 GLU A CA 1
ATOM 634 C C . GLU A 1 82 ? -9.170 1.230 15.464 1.00 91.69 82 GLU A C 1
ATOM 636 O O . GLU A 1 82 ? -9.474 1.898 14.476 1.00 91.69 82 GLU A O 1
ATOM 641 N N . LEU A 1 83 ? -8.036 0.517 15.515 1.00 89.62 83 LEU A N 1
ATOM 642 C CA . LEU A 1 83 ? -7.073 0.449 14.416 1.00 89.62 83 LEU A CA 1
ATOM 643 C C . LEU A 1 83 ? -7.544 -0.528 13.339 1.00 89.62 83 LEU A C 1
ATOM 645 O O . LEU A 1 83 ? -7.436 -0.217 12.158 1.00 89.62 83 LEU A O 1
ATOM 649 N N . ALA A 1 84 ? -8.133 -1.658 13.740 1.00 91.25 84 ALA A N 1
ATOM 650 C CA . ALA A 1 84 ? -8.736 -2.612 12.812 1.00 91.25 84 ALA A CA 1
ATOM 651 C C . ALA A 1 84 ? -9.826 -1.956 11.946 1.00 91.25 84 ALA A C 1
ATOM 653 O O . ALA A 1 84 ? -9.759 -2.039 10.724 1.00 91.25 84 ALA A O 1
ATOM 654 N N . ALA A 1 85 ? -10.748 -1.204 12.556 1.00 91.25 85 ALA A N 1
ATOM 655 C CA . ALA A 1 85 ? -11.806 -0.498 11.831 1.00 91.25 85 ALA A CA 1
ATOM 656 C C . ALA A 1 85 ? -11.255 0.537 10.832 1.00 91.25 85 ALA A C 1
ATOM 658 O O . ALA A 1 85 ? -11.817 0.749 9.755 1.00 91.25 85 ALA A O 1
ATOM 659 N N . LYS A 1 86 ? -10.130 1.182 11.166 1.00 90.75 86 LYS A N 1
ATOM 660 C CA . LYS A 1 86 ? -9.454 2.107 10.251 1.00 90.75 86 LYS A CA 1
ATOM 661 C C . LYS A 1 86 ? -8.892 1.371 9.032 1.00 90.75 86 LYS A C 1
ATOM 663 O O . LYS A 1 86 ? -9.103 1.824 7.909 1.00 90.75 86 LYS A O 1
ATOM 668 N N . GLU A 1 87 ? -8.207 0.249 9.244 1.00 91.06 87 GLU A N 1
ATOM 669 C CA . GLU A 1 87 ? -7.670 -0.579 8.158 1.00 91.06 87 GLU A CA 1
ATOM 670 C C . GLU A 1 87 ? -8.783 -1.153 7.268 1.00 91.06 87 GLU A C 1
ATOM 672 O O . GLU A 1 87 ? -8.644 -1.156 6.046 1.00 91.06 87 GLU A O 1
ATOM 677 N N . GLU A 1 88 ? -9.914 -1.571 7.849 1.00 89.81 88 GLU A N 1
ATOM 678 C CA . GLU A 1 88 ? -11.094 -2.025 7.097 1.00 89.81 88 GLU A CA 1
ATOM 679 C C . GLU A 1 88 ? -11.643 -0.925 6.185 1.00 89.81 88 GLU A C 1
ATOM 681 O O . GLU A 1 88 ? -11.932 -1.167 5.011 1.00 89.81 88 GLU A O 1
ATOM 686 N N . GLY A 1 89 ? -11.717 0.309 6.691 1.00 90.88 89 GLY A N 1
ATOM 687 C CA . GLY A 1 89 ? -12.080 1.457 5.871 1.00 90.88 89 GLY A CA 1
ATOM 688 C C . GLY A 1 89 ? -11.104 1.669 4.711 1.00 90.88 89 GLY A C 1
ATOM 689 O O . GLY A 1 89 ? -11.5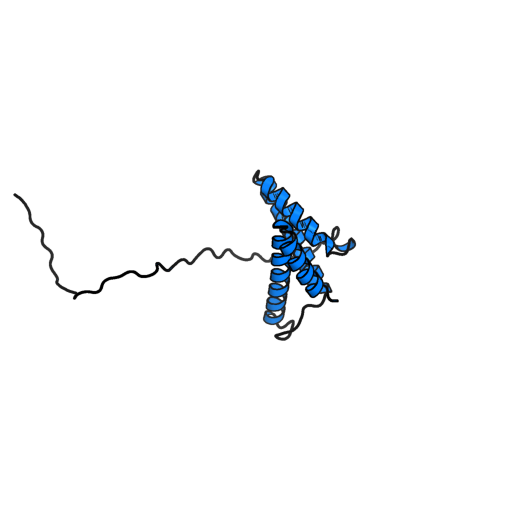29 1.973 3.595 1.00 90.88 89 GLY A O 1
ATOM 690 N N . GLU A 1 90 ? -9.793 1.519 4.943 1.00 89.50 90 GLU A N 1
ATOM 691 C CA . GLU A 1 90 ? -8.791 1.699 3.882 1.00 89.50 90 GLU A CA 1
ATOM 692 C C . GLU A 1 90 ? -8.900 0.601 2.818 1.00 89.50 90 GLU A C 1
ATOM 694 O O . GLU A 1 90 ? -8.798 0.891 1.623 1.00 89.50 90 GLU A O 1
ATOM 699 N N . ILE A 1 91 ? -9.158 -0.642 3.234 1.00 90.81 91 ILE A N 1
ATOM 700 C CA . ILE A 1 91 ? -9.418 -1.766 2.328 1.00 90.81 91 ILE A CA 1
ATOM 701 C C . ILE A 1 91 ? -10.619 -1.461 1.437 1.00 90.81 91 ILE A C 1
ATOM 703 O O . ILE A 1 91 ? -10.498 -1.586 0.220 1.00 90.81 91 ILE A O 1
ATOM 707 N N . ALA A 1 92 ? -11.731 -0.987 2.005 1.00 90.06 92 ALA A N 1
ATOM 708 C CA . ALA A 1 92 ? -12.932 -0.668 1.237 1.00 90.06 92 ALA A CA 1
ATOM 709 C C . ALA A 1 92 ? -12.672 0.386 0.144 1.00 90.06 92 ALA A C 1
ATOM 711 O O . ALA A 1 92 ? -13.242 0.318 -0.944 1.00 90.06 92 ALA A O 1
ATOM 712 N N . VAL A 1 93 ? -11.778 1.351 0.394 1.00 90.50 93 VAL A N 1
ATOM 713 C CA . VAL A 1 93 ? -11.364 2.333 -0.622 1.00 90.50 93 VAL A CA 1
ATOM 714 C C . VAL A 1 93 ? -10.549 1.671 -1.732 1.00 90.50 93 VAL A C 1
ATOM 716 O O . VAL A 1 93 ? -10.789 1.948 -2.906 1.00 90.50 93 VAL A O 1
ATOM 719 N N . LEU A 1 94 ? -9.601 0.797 -1.386 1.00 88.00 94 LEU A N 1
ATOM 720 C CA . LEU A 1 94 ? -8.734 0.119 -2.356 1.00 88.00 94 LEU A CA 1
ATOM 721 C C . LEU A 1 94 ? -9.487 -0.918 -3.202 1.00 88.00 94 LEU A C 1
ATOM 723 O O . LEU A 1 94 ? -9.222 -1.037 -4.398 1.00 88.00 94 LEU A O 1
ATOM 727 N N . GLU A 1 95 ? -10.457 -1.622 -2.619 1.00 87.88 95 GLU A N 1
ATOM 728 C CA . GLU A 1 95 ? -11.279 -2.626 -3.305 1.00 87.88 95 GLU A CA 1
ATOM 729 C C . GLU A 1 95 ? -12.122 -2.033 -4.439 1.00 87.88 95 GLU A C 1
ATOM 731 O O . GLU A 1 95 ? -12.393 -2.722 -5.418 1.00 87.88 95 GLU A O 1
ATOM 736 N N . ARG A 1 96 ? -12.443 -0.732 -4.397 1.00 87.25 96 ARG A N 1
ATOM 737 C CA . ARG A 1 96 ? -13.123 -0.032 -5.505 1.00 87.25 96 ARG A CA 1
ATOM 738 C C . ARG A 1 96 ? -12.318 -0.016 -6.808 1.00 87.25 96 ARG A C 1
ATOM 740 O O . ARG A 1 96 ? -12.903 0.182 -7.870 1.00 87.25 96 ARG A O 1
ATOM 747 N N . PHE A 1 97 ? -11.000 -0.193 -6.729 1.00 85.38 97 PHE A N 1
ATOM 748 C CA . PHE A 1 97 ? -10.091 -0.208 -7.880 1.00 85.38 97 PHE A CA 1
ATOM 749 C C . PHE A 1 97 ? -9.709 -1.623 -8.322 1.00 85.38 97 PHE A C 1
ATOM 751 O O . PHE A 1 97 ? -9.018 -1.782 -9.328 1.00 85.38 97 PHE A O 1
ATOM 758 N N . LEU A 1 98 ? -10.135 -2.647 -7.578 1.00 81.50 98 LEU A N 1
ATOM 759 C CA . LEU A 1 98 ? -9.919 -4.043 -7.930 1.00 81.50 98 LEU A CA 1
ATOM 760 C C . LEU A 1 98 ? -11.159 -4.586 -8.660 1.00 81.50 98 LEU A C 1
ATOM 762 O O . LEU A 1 98 ? -12.287 -4.348 -8.226 1.00 81.50 98 LEU A O 1
ATOM 766 N N . PRO A 1 99 ? -10.993 -5.342 -9.758 1.00 77.88 99 PRO A N 1
ATOM 767 C CA . PRO A 1 99 ? -12.091 -6.124 -10.309 1.00 77.88 99 PRO A CA 1
ATOM 768 C C . PRO A 1 99 ? -12.550 -7.158 -9.271 1.00 77.88 99 PRO A C 1
ATOM 770 O O . PRO A 1 99 ? -11.725 -7.733 -8.555 1.00 77.88 99 PRO A O 1
ATOM 773 N N . LYS A 1 100 ? -13.867 -7.390 -9.197 1.00 61.12 100 LYS A N 1
ATOM 774 C CA . LYS A 1 100 ? -14.515 -8.236 -8.176 1.00 61.12 100 LYS A CA 1
ATOM 775 C C . LYS A 1 100 ? -13.877 -9.630 -8.053 1.00 61.12 100 LYS A C 1
ATOM 777 O O . LYS A 1 100 ? -13.735 -10.128 -6.944 1.00 61.12 100 LYS A O 1
ATOM 782 N N . ASP A 1 101 ? -13.377 -10.194 -9.151 1.00 55.69 101 ASP A N 1
ATOM 783 C CA . ASP A 1 101 ? -12.701 -11.498 -9.182 1.00 55.69 101 ASP A CA 1
ATOM 784 C C . ASP A 1 101 ? -11.370 -11.560 -8.405 1.00 55.69 101 ASP A C 1
ATOM 786 O O . ASP A 1 101 ? -10.984 -12.621 -7.911 1.00 55.69 101 ASP A O 1
ATOM 790 N N . LEU A 1 102 ? -10.659 -10.436 -8.245 1.00 55.88 102 LEU A N 1
ATOM 791 C CA . LEU A 1 102 ? -9.388 -10.389 -7.505 1.00 55.88 102 LEU A CA 1
ATOM 792 C C . LEU A 1 102 ? -9.572 -10.154 -5.995 1.00 55.88 102 LEU A C 1
ATOM 794 O O . LEU A 1 102 ? -8.637 -10.405 -5.231 1.00 55.88 102 LEU A O 1
ATOM 798 N N . GLY A 1 103 ? -10.751 -9.696 -5.558 1.00 46.69 103 GLY A N 1
ATOM 799 C CA . GLY A 1 103 ? -11.052 -9.390 -4.151 1.00 46.69 103 GLY A CA 1
ATOM 800 C C . GLY A 1 103 ? -11.244 -10.627 -3.261 1.00 46.69 103 GLY A C 1
ATOM 801 O O . GLY A 1 103 ? -10.955 -10.579 -2.060 1.00 46.69 103 GLY A O 1
ATOM 802 N N . GLU A 1 104 ? -11.662 -11.751 -3.855 1.00 41.94 104 GLU A N 1
ATOM 803 C CA . GLU A 1 104 ? -11.904 -13.020 -3.147 1.00 41.94 104 GLU A CA 1
ATOM 804 C C . GLU A 1 104 ? -10.778 -14.057 -3.337 1.00 41.94 104 GLU A C 1
ATOM 806 O O . GLU A 1 104 ? -10.609 -14.940 -2.498 1.00 41.94 104 GLU A O 1
ATOM 811 N N . SER A 1 105 ? -9.945 -13.935 -4.381 1.00 38.47 105 SER A N 1
ATOM 812 C CA . SER A 1 105 ? -9.135 -15.066 -4.882 1.00 38.47 105 SER A CA 1
ATOM 813 C C . SER A 1 105 ? -7.604 -14.908 -4.854 1.00 38.47 105 SER A C 1
ATOM 815 O O . SER A 1 105 ? -6.917 -15.669 -5.530 1.00 38.47 105 SER A O 1
ATOM 817 N N . SER A 1 106 ? -7.015 -13.990 -4.075 1.00 40.38 106 SER A N 1
ATOM 818 C CA . SER A 1 106 ? -5.534 -13.857 -4.019 1.00 40.38 106 SER A CA 1
ATOM 819 C C . SER A 1 106 ? -4.854 -14.599 -2.851 1.00 40.38 106 SER A C 1
ATOM 821 O O . SER A 1 106 ? -3.641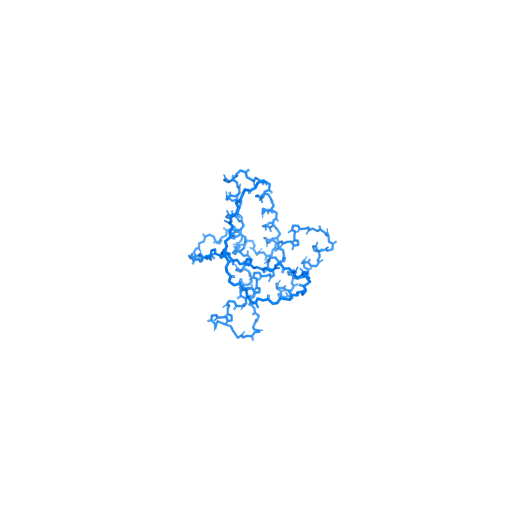 -14.517 -2.644 1.00 40.38 106 SER A O 1
ATOM 823 N N . VAL A 1 107 ? -5.598 -15.410 -2.091 1.00 42.06 107 VAL A N 1
ATOM 824 C CA . VAL A 1 107 ? -4.995 -16.381 -1.162 1.00 42.06 107 VAL A CA 1
ATOM 825 C C . VAL A 1 107 ? -4.617 -17.637 -1.939 1.00 42.06 107 VAL A C 1
ATOM 827 O O . VAL A 1 107 ? -5.229 -18.682 -1.766 1.00 42.06 107 VAL A O 1
ATOM 830 N N . ARG A 1 108 ? -3.623 -17.550 -2.826 1.00 38.41 108 ARG A N 1
ATOM 831 C CA . ARG A 1 108 ? -2.789 -18.700 -3.199 1.00 38.41 108 ARG A CA 1
ATOM 832 C C . ARG A 1 108 ? -1.522 -18.220 -3.918 1.00 38.41 108 ARG A C 1
ATOM 834 O O . ARG A 1 108 ? -1.560 -17.795 -5.062 1.00 38.41 108 ARG A O 1
ATOM 841 N N . HIS A 1 109 ? -0.406 -18.415 -3.214 1.00 34.34 109 HIS A N 1
ATOM 842 C CA . HIS A 1 109 ? 0.963 -18.561 -3.718 1.00 34.34 109 HIS A CA 1
ATOM 843 C C . HIS A 1 109 ? 1.832 -17.301 -3.928 1.00 34.34 109 HIS A C 1
ATOM 845 O O . HIS A 1 109 ? 1.612 -16.495 -4.823 1.00 34.34 109 HIS A O 1
ATOM 851 N N . GLY A 1 110 ? 2.894 -17.207 -3.116 1.00 32.22 110 GLY A N 1
ATOM 852 C CA . GLY A 1 110 ? 4.010 -16.266 -3.256 1.00 32.22 110 GLY A CA 1
ATOM 853 C C . GLY A 1 110 ? 4.707 -16.014 -1.909 1.00 32.22 110 GLY A C 1
ATOM 854 O O . GLY A 1 110 ? 4.174 -15.233 -1.125 1.00 32.22 110 GLY A O 1
ATOM 855 N N . PRO A 1 111 ? 5.819 -16.705 -1.594 1.00 43.09 111 PRO A N 1
ATOM 856 C CA . PRO A 1 111 ? 6.427 -16.731 -0.265 1.00 43.09 111 PRO A CA 1
ATOM 857 C C . PRO A 1 111 ? 7.230 -15.461 0.043 1.00 43.09 111 PRO A C 1
ATOM 859 O O . PRO A 1 111 ? 7.734 -14.798 -0.857 1.00 43.09 111 PRO A O 1
ATOM 862 N N . CYS A 1 112 ? 7.366 -15.199 1.343 1.00 37.12 112 CYS A N 1
ATOM 863 C CA . CYS A 1 112 ? 8.523 -14.596 2.003 1.00 37.12 112 CYS A CA 1
ATOM 864 C C . CYS A 1 112 ? 9.225 -13.430 1.279 1.00 37.12 112 CYS A C 1
ATOM 866 O O . CYS A 1 112 ? 10.126 -13.627 0.469 1.00 37.12 112 CYS A O 1
ATOM 868 N N . HIS A 1 113 ? 8.935 -12.208 1.715 1.00 37.09 113 HIS A N 1
ATOM 869 C CA . HIS A 1 113 ? 9.989 -11.216 1.906 1.00 37.09 113 HIS A CA 1
ATOM 870 C C . HIS A 1 113 ? 9.740 -10.539 3.249 1.00 37.09 113 HIS A C 1
ATOM 872 O O . HIS A 1 113 ? 8.956 -9.599 3.373 1.00 37.09 113 HIS A O 1
ATOM 878 N N . GLU A 1 114 ? 10.388 -11.101 4.263 1.00 37.75 114 GLU A N 1
ATOM 879 C CA . GLU A 1 114 ? 10.824 -10.366 5.438 1.00 37.75 114 GLU A CA 1
ATOM 880 C C . GLU A 1 114 ? 11.595 -9.134 4.945 1.00 37.75 114 GLU A C 1
ATOM 882 O O . GLU A 1 114 ? 12.678 -9.260 4.379 1.00 37.75 114 GLU A O 1
ATOM 887 N N . SER A 1 115 ? 11.016 -7.945 5.107 1.00 31.53 115 SER A N 1
ATOM 888 C CA . SER A 1 115 ? 11.831 -6.736 5.167 1.00 31.53 115 SER A CA 1
ATOM 889 C C . SER A 1 115 ? 12.363 -6.665 6.595 1.00 31.53 115 SER A C 1
ATOM 891 O O . SER A 1 115 ? 11.552 -6.499 7.513 1.00 31.53 115 SER A O 1
ATOM 893 N N . PRO A 1 116 ? 13.678 -6.799 6.821 1.00 41.31 116 PRO A N 1
ATOM 894 C CA . PRO A 1 116 ? 14.237 -6.665 8.150 1.00 41.31 116 PRO A CA 1
ATOM 895 C C . PRO A 1 116 ? 13.988 -5.249 8.665 1.00 41.31 116 PRO A C 1
ATOM 897 O O . PRO A 1 116 ? 14.114 -4.254 7.945 1.00 41.31 116 PRO A O 1
ATOM 900 N N . HIS A 1 117 ? 13.632 -5.186 9.942 1.00 35.16 117 HIS A N 1
ATOM 901 C CA . HIS A 1 117 ? 13.691 -3.983 10.749 1.00 35.16 117 HIS A CA 1
ATOM 902 C C . HIS A 1 117 ? 15.032 -3.268 10.532 1.00 35.16 117 HIS A C 1
ATOM 904 O O . HIS A 1 117 ? 16.093 -3.864 10.705 1.00 35.16 117 HIS A O 1
ATOM 910 N N . ALA A 1 118 ? 14.977 -1.974 10.231 1.00 33.12 118 ALA A N 1
ATOM 911 C CA . ALA A 1 118 ? 16.074 -1.054 10.489 1.00 33.12 118 ALA A CA 1
ATOM 912 C C . ALA A 1 118 ? 15.563 0.013 11.462 1.00 33.12 118 ALA A C 1
ATOM 914 O O . ALA A 1 118 ? 15.190 1.121 11.084 1.00 33.12 118 ALA A O 1
ATOM 915 N N . GLU A 1 119 ? 15.505 -0.377 12.735 1.00 40.97 119 GLU A N 1
ATOM 916 C CA . GLU A 1 119 ? 15.790 0.553 13.821 1.00 40.97 119 GLU A CA 1
ATOM 917 C C . GLU A 1 119 ? 17.225 1.068 13.651 1.00 40.97 119 GLU A C 1
ATOM 919 O O . GLU A 1 119 ? 18.141 0.285 13.398 1.00 40.97 119 GLU A O 1
ATOM 924 N N . GLY A 1 120 ? 17.426 2.375 13.823 1.00 35.97 120 GLY A N 1
ATOM 925 C CA . GLY A 1 120 ? 18.756 2.952 14.003 1.00 35.97 120 GLY A CA 1
ATOM 926 C C . GLY A 1 120 ? 19.013 4.203 13.173 1.00 35.97 120 GLY A C 1
ATOM 927 O O . GLY A 1 120 ? 19.211 4.130 11.965 1.00 35.97 120 GLY A O 1
ATOM 928 N N . GLY A 1 121 ? 19.105 5.349 13.854 1.00 31.91 121 GLY A N 1
ATOM 929 C CA . GLY A 1 121 ? 19.836 6.500 13.320 1.00 31.91 121 GLY A CA 1
ATOM 930 C C . GLY A 1 121 ? 19.243 7.874 13.610 1.00 31.91 121 GLY A C 1
ATOM 931 O O . GLY A 1 121 ? 18.984 8.629 12.680 1.00 31.91 121 GLY A O 1
ATOM 932 N N . GLY A 1 122 ? 19.109 8.258 14.884 1.00 41.03 122 GLY A N 1
ATOM 933 C CA . GLY A 1 122 ? 19.362 9.666 15.222 1.00 41.03 122 GLY A CA 1
ATOM 934 C C . GLY A 1 122 ? 20.835 9.973 14.917 1.00 41.03 122 GLY A C 1
ATOM 935 O O . GLY A 1 122 ? 21.684 9.117 15.171 1.00 41.03 122 GLY A O 1
ATOM 936 N N . PRO A 1 123 ? 21.164 11.143 14.342 1.00 44.69 123 PRO A N 1
ATOM 937 C CA . PRO A 1 123 ? 21.555 12.254 15.214 1.00 44.69 123 PRO A CA 1
ATOM 938 C C . PRO A 1 123 ? 21.239 13.650 14.641 1.00 44.69 123 PRO A C 1
ATOM 940 O O . PRO A 1 123 ? 20.983 13.829 13.454 1.00 44.69 123 PRO A O 1
ATOM 943 N N . GLY A 1 124 ? 21.359 14.674 15.491 1.00 41.12 124 GLY A N 1
ATOM 944 C CA . GLY A 1 124 ? 21.642 16.033 15.020 1.00 41.12 124 GLY A CA 1
ATOM 945 C C . GLY A 1 124 ? 20.935 17.134 15.795 1.00 41.12 124 GLY A C 1
ATOM 946 O O . GLY A 1 124 ? 20.023 17.773 15.273 1.00 41.12 124 GLY A O 1
ATOM 947 N N . ARG A 1 125 ? 21.382 17.405 17.029 1.00 49.19 125 ARG A N 1
ATOM 948 C CA . ARG A 1 125 ? 21.063 18.674 17.695 1.00 49.19 125 ARG A CA 1
ATOM 949 C C . ARG A 1 125 ? 21.580 19.829 16.831 1.00 49.19 125 ARG A C 1
ATOM 951 O O . ARG A 1 125 ? 22.755 19.862 16.472 1.00 49.19 125 ARG A O 1
ATOM 958 N N . ARG A 1 126 ? 20.701 20.779 16.512 1.00 48.78 126 ARG A N 1
ATOM 959 C CA . ARG A 1 126 ? 21.067 22.046 15.876 1.00 48.78 126 ARG A CA 1
ATOM 960 C C . ARG A 1 126 ? 21.667 22.991 16.918 1.00 48.78 126 ARG A C 1
ATOM 962 O O . ARG A 1 126 ? 20.992 23.392 17.855 1.00 48.78 126 ARG A O 1
ATOM 969 N N . GLN A 1 127 ? 22.951 23.263 16.713 1.00 39.00 127 GLN A N 1
ATOM 970 C CA . GLN A 1 127 ? 23.682 24.525 16.884 1.00 39.00 127 GLN A CA 1
ATOM 971 C C . GLN A 1 127 ? 23.006 25.662 17.676 1.00 39.00 127 GLN A C 1
ATOM 973 O O . GLN A 1 127 ? 22.109 26.340 17.186 1.00 39.00 127 GLN A O 1
ATOM 978 N N . GLY A 1 128 ? 23.598 25.941 18.833 1.00 39.12 128 GLY A N 1
ATOM 979 C CA . GLY A 1 128 ? 23.852 27.259 19.425 1.00 39.12 128 GLY A CA 1
ATOM 980 C C . GLY A 1 128 ? 25.036 27.004 20.361 1.00 39.12 128 GLY A C 1
ATOM 981 O O . GLY A 1 128 ? 24.992 26.038 21.112 1.00 39.12 128 GLY A O 1
ATOM 982 N N . GLY A 1 129 ? 26.207 27.602 20.213 1.00 37.44 129 GLY A N 1
ATOM 983 C CA . GLY A 1 129 ? 26.536 29.019 20.242 1.00 37.44 129 GLY A CA 1
ATOM 984 C C . GLY A 1 129 ? 27.776 29.120 21.145 1.00 37.44 129 GLY A C 1
ATOM 985 O O . GLY A 1 129 ? 27.990 28.250 21.983 1.00 37.44 129 GLY A O 1
ATOM 986 N N . GLU A 1 130 ? 28.566 30.166 20.955 1.00 41.78 130 GLU A N 1
ATOM 987 C CA . GLU A 1 130 ? 29.766 30.518 21.722 1.00 41.78 130 GLU A CA 1
ATOM 988 C C . GLU A 1 130 ? 31.076 29.772 21.413 1.00 41.78 130 GLU A C 1
ATOM 990 O O . GLU A 1 130 ? 31.267 28.574 21.620 1.00 41.78 130 GLU A O 1
ATOM 995 N N . ARG A 1 131 ? 31.997 30.588 20.901 1.00 37.12 131 ARG A N 1
ATOM 996 C CA . ARG A 1 131 ? 33.438 30.392 20.824 1.00 37.12 131 ARG A CA 1
ATOM 997 C C . ARG A 1 131 ? 34.001 30.621 22.227 1.00 37.12 131 ARG A C 1
ATOM 999 O O . ARG A 1 131 ? 33.457 31.442 22.951 1.00 37.12 131 ARG A O 1
ATOM 1006 N N . ASP A 1 132 ? 35.066 29.913 22.582 1.00 41.44 132 ASP A N 1
ATOM 1007 C CA . ASP A 1 132 ? 36.353 30.519 22.941 1.00 41.44 132 ASP A CA 1
ATOM 1008 C C . ASP A 1 132 ? 37.326 29.466 23.488 1.00 41.44 132 ASP A C 1
ATOM 1010 O O . ASP A 1 132 ? 36.947 28.556 24.219 1.00 41.44 132 ASP A O 1
ATOM 1014 N N . GLY A 1 133 ? 38.599 29.640 23.132 1.00 37.81 133 GLY A N 1
ATOM 1015 C CA . GLY A 1 133 ? 39.710 29.388 24.047 1.00 37.81 133 GLY A CA 1
ATOM 1016 C C . GLY A 1 133 ? 40.165 27.947 24.282 1.00 37.81 133 GLY A C 1
ATOM 1017 O O . GLY A 1 133 ? 39.711 27.274 25.194 1.00 37.81 133 GLY A O 1
ATOM 1018 N N . GLN A 1 134 ? 41.224 27.568 23.563 1.00 40.81 134 GLN A N 1
ATOM 1019 C CA . GLN A 1 134 ? 42.461 27.075 24.186 1.00 40.81 134 GLN A CA 1
ATOM 1020 C C . GLN A 1 134 ? 42.352 25.859 25.141 1.00 40.81 134 GLN A C 1
ATOM 1022 O O . GLN A 1 134 ? 42.210 25.990 26.351 1.00 40.81 134 GLN A O 1
ATOM 1027 N N . ALA A 1 135 ? 42.604 24.661 24.613 1.00 37.41 135 ALA A N 1
ATOM 1028 C CA . ALA A 1 135 ? 43.271 23.609 25.390 1.00 37.41 135 ALA A CA 1
ATOM 1029 C C . ALA A 1 135 ? 44.806 23.839 25.344 1.00 37.41 135 ALA A C 1
ATOM 1031 O O . ALA A 1 135 ? 45.261 24.622 24.497 1.00 37.41 135 ALA A O 1
ATOM 1032 N N . PRO A 1 136 ? 45.651 23.114 26.104 1.00 46.84 136 PRO A N 1
ATOM 1033 C CA . PRO A 1 136 ? 45.406 22.271 27.281 1.00 46.84 136 PRO A CA 1
ATOM 1034 C C . PRO A 1 136 ? 46.363 22.606 28.454 1.00 46.84 136 PRO A C 1
ATOM 1036 O O . PRO A 1 136 ? 47.521 22.958 28.242 1.00 46.84 136 PRO A O 1
ATOM 1039 N N . SER A 1 137 ? 45.958 22.376 29.704 1.00 46.19 137 SER A N 1
ATOM 1040 C CA . SER A 1 137 ? 46.930 22.254 30.802 1.00 46.19 137 SER A CA 1
ATOM 1041 C C . SER A 1 137 ? 46.590 21.096 31.732 1.00 46.19 137 SER A C 1
ATOM 1043 O O . SER A 1 137 ? 45.528 21.046 32.346 1.00 46.19 137 SER A O 1
ATOM 1045 N N . CYS A 1 138 ? 47.547 20.172 31.779 1.00 37.03 138 CYS A N 1
ATOM 1046 C CA . CYS A 1 138 ? 47.790 19.140 32.774 1.00 37.03 138 CYS A CA 1
ATOM 1047 C C . CYS A 1 138 ? 47.558 19.563 34.234 1.00 37.03 138 CYS A C 1
ATOM 1049 O O . CYS A 1 138 ? 47.791 20.711 34.597 1.00 37.03 138 CYS A O 1
ATOM 1051 N N . GLY A 1 139 ? 47.304 18.552 35.075 1.00 42.12 139 GLY A N 1
ATOM 1052 C CA . GLY A 1 139 ? 47.504 18.579 36.531 1.00 42.12 139 GLY A CA 1
ATOM 1053 C C . GLY A 1 139 ? 46.187 18.750 37.280 1.00 42.12 139 GLY A C 1
ATOM 1054 O O . GLY A 1 139 ? 45.649 19.841 37.353 1.00 42.12 139 GLY A O 1
ATOM 1055 N N . ILE A 1 140 ? 45.525 17.687 37.743 1.00 43.56 140 ILE A N 1
ATOM 1056 C CA . ILE A 1 140 ? 45.882 16.923 38.953 1.00 43.56 140 ILE A CA 1
ATOM 1057 C C . ILE A 1 140 ? 46.380 17.846 40.072 1.00 43.56 140 ILE A C 1
ATOM 1059 O O . ILE A 1 140 ? 47.562 18.169 40.110 1.00 43.56 140 ILE A O 1
ATOM 1063 N N . ALA A 1 141 ? 45.478 18.219 40.983 1.00 44.38 141 ALA A N 1
ATOM 1064 C CA . ALA A 1 141 ? 45.599 18.011 42.432 1.00 44.38 141 ALA A CA 1
ATOM 1065 C C . ALA A 1 141 ? 44.591 18.904 43.172 1.00 44.38 141 ALA A C 1
ATOM 1067 O O . ALA A 1 141 ? 44.738 20.121 43.219 1.00 44.38 141 ALA A O 1
ATOM 1068 N N . VAL A 1 142 ? 43.590 18.281 43.793 1.00 49.59 142 VAL A N 1
ATOM 1069 C CA . VAL A 1 142 ? 42.822 18.885 44.885 1.00 49.59 142 VAL A CA 1
ATOM 1070 C C . VAL A 1 142 ? 43.360 18.295 46.187 1.00 49.59 142 VAL A C 1
ATOM 1072 O O . VAL A 1 142 ? 43.269 17.084 46.385 1.00 49.59 142 VAL A O 1
ATOM 1075 N N . PRO A 1 143 ? 43.894 19.133 47.079 1.00 48.19 143 PRO A N 1
ATOM 1076 C CA . PRO A 1 143 ? 43.655 19.020 48.512 1.00 48.19 143 PRO A CA 1
ATOM 1077 C C . PRO A 1 143 ? 42.940 20.314 48.950 1.00 48.19 143 PRO A C 1
ATOM 1079 O O . PRO A 1 143 ? 43.283 21.402 48.509 1.00 48.19 143 PRO A O 1
ATOM 1082 N N . GLY A 1 144 ? 41.844 20.288 49.696 1.00 41.06 144 GLY A N 1
ATOM 1083 C CA . GLY A 1 144 ? 41.736 19.677 51.010 1.00 41.06 144 GLY A CA 1
ATOM 1084 C C . GLY A 1 144 ? 41.649 20.801 52.049 1.00 41.06 144 GLY A C 1
ATOM 1085 O O . GLY A 1 144 ? 42.605 21.545 52.203 1.00 41.06 144 GLY A O 1
ATOM 1086 N N . ALA A 1 145 ? 40.503 20.865 52.735 1.00 41.03 145 ALA A N 1
ATOM 1087 C CA . ALA A 1 145 ? 40.273 21.435 54.069 1.00 41.03 145 ALA A CA 1
ATOM 1088 C C . ALA A 1 145 ? 40.620 22.917 54.349 1.00 41.03 145 ALA A C 1
ATOM 1090 O O . ALA A 1 145 ? 41.785 23.276 54.489 1.00 41.03 145 ALA A O 1
ATOM 1091 N N . ALA A 1 146 ? 39.586 23.727 54.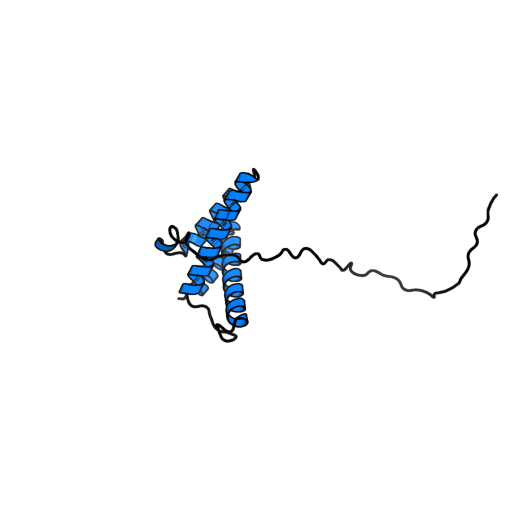601 1.00 40.97 146 ALA A N 1
ATOM 1092 C CA . ALA A 1 146 ? 39.253 24.301 55.919 1.00 40.97 146 ALA A CA 1
ATOM 1093 C C . ALA A 1 146 ? 37.957 25.119 55.817 1.00 40.97 146 ALA A C 1
ATOM 1095 O O . ALA A 1 146 ? 37.826 25.883 54.835 1.00 40.97 146 ALA A O 1
#

Foldseek 3Di:
DALLVVLVVVLVVCVVVVVPLLNVLSVVLNVLLVVVVVVCCVVVVDPVPDHDDRVVSLVSLLVLLVVLVVVLVVCVVVVNNVVNVSSVSS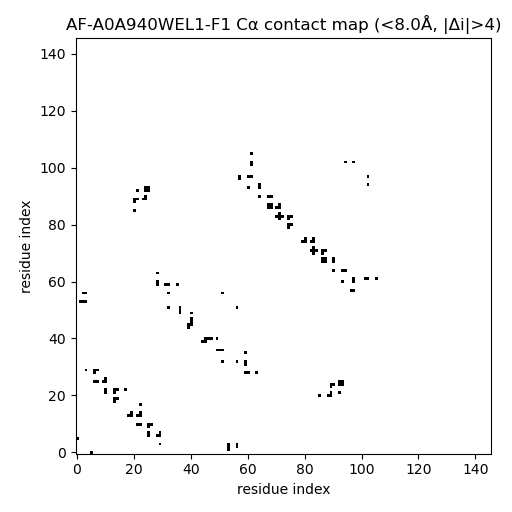SVSSVVSHDPVSNPPPPDDDDDDDPDDDDDDDDDDDDDDDDDDDDDDDDDDDDDDD

pLDDT: mean 73.53, std 22.69, range [31.53, 93.25]